Protein AF-A0A0V0UW90-F1 (afdb_monomer_lite)

Secondary structure (DSSP, 8-state):
------SPPHHHHHHHHHHHHHHHHHHHHHHHHHHT---TTS-HHHHHHHHHHHHSS--HHHHHHHHHHHS-HHHHHHTGGGTTS-HHHHHHHHHHHHT-

Radius of gyration: 20.05 Å; chains: 1; bounding box: 46×30×59 Å

Structure (mmCIF, N/CA/C/O backbone):
data_AF-A0A0V0UW90-F1
#
_entry.id   AF-A0A0V0UW90-F1
#
loop_
_atom_site.group_PDB
_atom_site.id
_atom_site.type_symbol
_atom_site.label_atom_id
_atom_site.label_alt_id
_atom_site.label_comp_id
_atom_site.label_asym_id
_atom_site.label_entity_id
_atom_site.label_seq_id
_atom_site.pdbx_PDB_ins_code
_atom_site.Cartn_x
_atom_site.Cartn_y
_atom_site.Cartn_z
_atom_site.occupancy
_atom_site.B_iso_or_equiv
_atom_site.auth_seq_id
_atom_site.auth_comp_id
_atom_site.auth_asym_id
_atom_site.auth_atom_id
_atom_site.pdbx_PDB_model_num
ATOM 1 N N . LEU A 1 1 ? 32.546 22.266 -43.201 1.00 42.84 1 LEU A N 1
ATOM 2 C CA . LEU A 1 1 ? 31.708 21.076 -43.477 1.00 42.84 1 LEU A CA 1
ATOM 3 C C . LEU A 1 1 ? 30.924 20.773 -42.205 1.00 42.84 1 LEU A C 1
ATOM 5 O O . LEU A 1 1 ? 31.568 20.604 -41.176 1.00 42.84 1 LEU A O 1
ATOM 9 N N . PRO A 1 2 ? 29.585 20.851 -42.215 1.00 41.53 2 PRO A N 1
ATOM 10 C CA . PRO A 1 2 ? 28.794 20.843 -40.991 1.00 41.53 2 PRO A CA 1
ATOM 11 C C . PRO A 1 2 ? 28.578 19.413 -40.468 1.00 41.53 2 PRO A C 1
ATOM 13 O O . PRO A 1 2 ? 28.165 18.536 -41.217 1.00 41.53 2 PRO A O 1
ATOM 16 N N . ASN A 1 3 ? 2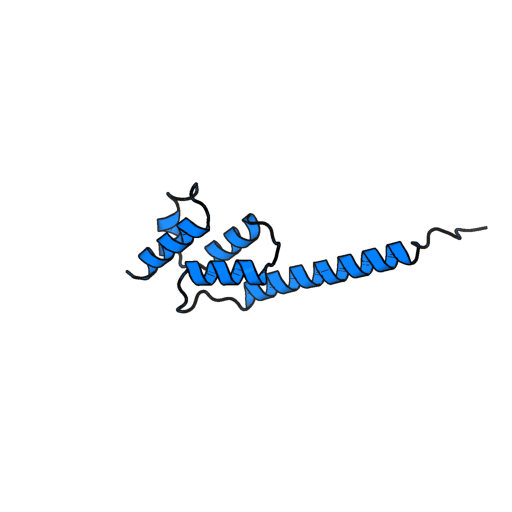8.849 19.215 -39.175 1.00 44.81 3 ASN A N 1
ATOM 17 C CA . ASN A 1 3 ? 28.184 18.283 -38.253 1.00 44.81 3 ASN A CA 1
ATOM 18 C C . ASN A 1 3 ? 27.821 16.882 -38.782 1.00 44.81 3 ASN A C 1
ATOM 20 O O . ASN A 1 3 ? 26.652 16.502 -38.795 1.00 44.81 3 ASN A O 1
ATOM 24 N N . ALA A 1 4 ? 28.818 16.072 -39.128 1.00 51.09 4 ALA A N 1
ATOM 25 C CA . ALA A 1 4 ? 28.664 14.620 -39.106 1.00 51.09 4 ALA A CA 1
ATOM 26 C C . ALA A 1 4 ? 29.262 14.098 -37.791 1.00 51.09 4 ALA A C 1
ATOM 28 O O . ALA A 1 4 ? 30.332 14.554 -37.402 1.00 51.09 4 ALA A O 1
ATOM 29 N N . LEU A 1 5 ? 28.607 13.118 -37.157 1.00 51.94 5 LEU A N 1
ATOM 30 C CA . LEU A 1 5 ? 29.081 12.335 -35.996 1.00 51.94 5 LEU A CA 1
ATOM 31 C C . LEU A 1 5 ? 28.687 12.822 -34.588 1.00 51.94 5 LEU A C 1
ATOM 33 O O . LEU A 1 5 ? 29.471 12.720 -33.653 1.00 51.94 5 LEU A O 1
ATOM 37 N N . ASN A 1 6 ? 27.436 13.242 -34.394 1.00 58.88 6 ASN A N 1
ATOM 38 C CA . ASN A 1 6 ? 26.801 13.164 -33.065 1.00 58.88 6 ASN A CA 1
ATOM 39 C C . ASN A 1 6 ? 25.513 12.321 -33.114 1.00 58.88 6 ASN A C 1
ATOM 41 O O . ASN A 1 6 ? 24.504 12.632 -32.488 1.00 58.88 6 ASN A O 1
ATOM 45 N N . LEU A 1 7 ? 25.527 11.269 -33.940 1.00 59.66 7 LEU A N 1
ATOM 46 C CA . LEU A 1 7 ? 24.484 10.249 -33.938 1.00 59.66 7 LEU A CA 1
ATOM 47 C C . LEU A 1 7 ? 24.821 9.257 -32.816 1.00 59.66 7 LEU A C 1
ATOM 49 O O . LEU A 1 7 ? 25.930 8.716 -32.839 1.00 59.66 7 LEU A O 1
ATOM 53 N N . PRO A 1 8 ? 23.927 9.043 -31.830 1.00 63.72 8 PRO A N 1
ATOM 54 C CA . PRO A 1 8 ? 24.175 8.084 -30.762 1.00 63.72 8 PRO A CA 1
ATOM 55 C C . PRO A 1 8 ? 24.455 6.716 -31.379 1.00 63.72 8 PRO A C 1
ATOM 57 O O . PRO A 1 8 ? 23.775 6.303 -32.323 1.00 63.72 8 PRO A O 1
ATOM 60 N N . ASP A 1 9 ? 25.486 6.040 -30.875 1.00 80.81 9 ASP A N 1
ATOM 61 C CA . ASP A 1 9 ? 25.857 4.730 -31.382 1.00 80.81 9 ASP A CA 1
ATOM 62 C C . ASP A 1 9 ? 24.663 3.757 -31.250 1.00 80.81 9 ASP A C 1
ATOM 64 O O . ASP A 1 9 ? 23.839 3.901 -30.334 1.00 80.81 9 ASP A O 1
ATOM 68 N N . PRO A 1 10 ? 24.535 2.761 -32.146 1.00 79.50 10 PRO A N 1
ATOM 69 C CA . PRO A 1 10 ? 23.390 1.853 -32.154 1.00 79.50 10 PRO A CA 1
ATOM 70 C C . PRO A 1 10 ? 23.135 1.160 -30.809 1.00 79.50 10 PRO A C 1
ATOM 72 O O . PRO A 1 10 ? 21.984 0.869 -30.477 1.00 79.50 10 PRO A O 1
ATOM 75 N N . PHE A 1 11 ? 24.183 0.924 -30.014 1.00 77.44 11 PHE A N 1
ATOM 76 C CA . PHE A 1 11 ? 24.066 0.320 -28.693 1.00 77.44 11 PHE A CA 1
ATOM 77 C C . PHE A 1 11 ? 23.506 1.312 -27.666 1.00 77.44 11 PHE A C 1
ATOM 79 O O . PHE A 1 11 ? 22.613 0.946 -26.901 1.00 77.44 11 PHE A O 1
ATOM 86 N N . THR A 1 12 ? 23.923 2.579 -27.692 1.00 81.69 12 THR A N 1
ATOM 87 C CA . THR A 1 12 ? 23.313 3.649 -26.890 1.00 81.69 12 THR A CA 1
ATOM 88 C C . THR A 1 12 ? 21.847 3.839 -27.252 1.00 81.69 12 THR A C 1
ATOM 90 O O . THR A 1 12 ? 21.011 3.882 -26.350 1.00 81.69 12 THR A O 1
ATOM 93 N N . THR A 1 13 ? 21.492 3.876 -28.540 1.00 84.06 13 THR A N 1
ATOM 94 C CA . THR A 1 13 ? 20.088 3.965 -28.970 1.00 84.06 13 THR A CA 1
ATOM 95 C C . THR A 1 13 ? 19.280 2.760 -28.495 1.00 84.06 13 THR A C 1
ATOM 97 O O . THR A 1 13 ? 18.206 2.936 -27.921 1.00 84.06 13 THR A O 1
ATOM 100 N N . PHE A 1 14 ? 19.798 1.541 -28.662 1.00 79.56 14 PHE A N 1
ATOM 101 C CA . PHE A 1 14 ? 19.144 0.323 -28.184 1.00 79.56 14 PHE A CA 1
ATOM 102 C C . PHE A 1 14 ? 18.949 0.335 -26.662 1.00 79.56 14 PHE A C 1
ATOM 104 O O . PHE A 1 14 ? 17.834 0.130 -26.182 1.00 79.56 14 PHE A O 1
ATOM 111 N N . LYS A 1 15 ? 19.995 0.668 -25.897 1.00 80.50 15 LYS A N 1
ATOM 112 C CA . LYS A 1 15 ? 19.938 0.802 -24.436 1.00 80.50 15 LYS A CA 1
ATOM 113 C C . LYS A 1 15 ? 18.896 1.840 -24.016 1.00 80.50 15 LYS A C 1
ATOM 115 O O . LYS A 1 15 ? 18.099 1.572 -23.119 1.00 80.50 15 LYS A O 1
ATOM 120 N N . HIS A 1 16 ? 18.849 2.989 -24.689 1.00 82.69 16 HIS A N 1
ATOM 121 C CA . HIS A 1 16 ? 17.871 4.043 -24.416 1.00 82.69 16 HIS A CA 1
ATOM 122 C C . HIS A 1 16 ? 16.439 3.586 -24.719 1.00 82.69 16 HIS A C 1
ATOM 124 O O . HIS A 1 16 ? 15.533 3.845 -23.931 1.00 82.69 16 HIS A O 1
ATOM 130 N N . LEU A 1 17 ? 16.224 2.865 -25.823 1.00 83.62 17 LEU A N 1
ATOM 131 C CA . LEU A 1 17 ? 14.921 2.302 -26.186 1.00 83.62 17 LEU A CA 1
ATOM 132 C C . LEU A 1 17 ? 14.465 1.220 -25.197 1.00 83.62 17 LEU A C 1
ATOM 134 O O . LEU A 1 17 ? 13.294 1.207 -24.815 1.00 83.62 17 LEU A O 1
ATOM 138 N N . CYS A 1 18 ? 15.373 0.354 -24.739 1.00 76.31 18 CYS A N 1
ATOM 139 C CA . CYS A 1 18 ? 15.099 -0.632 -23.692 1.00 76.31 18 CYS A CA 1
ATOM 140 C C . CYS A 1 18 ? 14.728 0.042 -22.367 1.00 76.31 18 CYS A C 1
ATOM 142 O O . CYS A 1 18 ? 13.713 -0.317 -21.767 1.00 76.31 18 CYS A O 1
ATOM 144 N N . LEU A 1 19 ? 15.496 1.047 -21.933 1.00 72.62 19 LEU A N 1
ATOM 145 C CA . LEU A 1 19 ? 15.205 1.822 -20.723 1.00 72.62 19 LEU A CA 1
ATOM 146 C C . LEU A 1 19 ? 13.865 2.552 -20.837 1.00 72.62 19 LEU A C 1
ATOM 148 O O . LEU A 1 19 ? 13.047 2.457 -19.929 1.00 72.62 19 LEU A O 1
ATOM 152 N N . LYS A 1 20 ? 13.600 3.205 -21.973 1.00 70.44 20 LYS A N 1
ATOM 153 C CA . LYS A 1 20 ? 12.348 3.923 -22.233 1.00 70.44 20 LYS A CA 1
ATOM 154 C C . LYS A 1 20 ? 11.139 2.988 -22.224 1.00 70.44 20 LYS A C 1
ATOM 156 O O . LYS A 1 20 ? 10.159 3.295 -21.557 1.00 70.44 20 LYS A O 1
ATOM 161 N N . ARG A 1 21 ? 11.206 1.830 -22.895 1.00 71.06 21 ARG A N 1
ATOM 162 C CA . ARG A 1 21 ? 10.133 0.816 -22.850 1.00 71.06 21 ARG A CA 1
ATOM 163 C C . ARG A 1 21 ? 9.925 0.271 -21.443 1.00 71.06 21 ARG A C 1
ATOM 165 O O . ARG A 1 21 ? 8.786 0.127 -21.011 1.00 71.06 21 ARG A O 1
ATOM 172 N N . THR A 1 22 ? 11.006 -0.007 -20.719 1.00 64.12 22 THR A N 1
ATOM 173 C CA . THR A 1 22 ? 10.931 -0.517 -19.343 1.00 64.12 22 THR A CA 1
ATOM 174 C C . THR A 1 22 ? 10.307 0.518 -18.406 1.00 64.12 22 THR A C 1
ATOM 176 O O . THR A 1 22 ? 9.426 0.171 -17.626 1.00 64.12 22 THR A O 1
ATOM 179 N N . ALA A 1 23 ? 10.703 1.790 -18.511 1.00 61.44 23 ALA A N 1
ATOM 180 C CA . ALA A 1 23 ? 10.129 2.890 -17.737 1.00 61.44 23 ALA A CA 1
ATOM 181 C C . ALA A 1 23 ? 8.649 3.117 -18.078 1.00 61.44 23 ALA A C 1
ATOM 183 O O . ALA A 1 23 ? 7.816 3.129 -17.182 1.00 61.44 23 ALA A O 1
ATOM 184 N N . GLN A 1 24 ? 8.303 3.153 -19.368 1.00 60.97 24 GLN A N 1
ATOM 185 C CA . GLN A 1 24 ? 6.914 3.237 -19.825 1.00 60.97 24 GLN A CA 1
ATOM 186 C C . GLN A 1 24 ? 6.063 2.077 -19.281 1.00 60.97 24 GLN A C 1
ATOM 188 O O . GLN A 1 24 ? 4.915 2.278 -18.901 1.00 60.97 24 GLN A O 1
ATOM 193 N N . THR A 1 25 ? 6.640 0.877 -19.172 1.00 68.44 25 THR A N 1
ATOM 194 C CA . THR A 1 25 ? 5.973 -0.286 -18.571 1.00 68.44 25 THR A CA 1
ATOM 195 C C . THR A 1 25 ? 5.785 -0.115 -17.058 1.00 68.44 25 THR A C 1
ATOM 197 O O . THR A 1 25 ? 4.755 -0.520 -16.526 1.00 68.44 25 THR A O 1
ATOM 200 N N . LYS A 1 26 ? 6.742 0.499 -16.348 1.00 65.75 26 LYS A N 1
ATOM 201 C CA . LYS A 1 26 ? 6.608 0.816 -14.914 1.00 65.75 26 LYS A CA 1
ATOM 202 C C . LYS A 1 26 ? 5.517 1.857 -14.660 1.00 65.75 26 LYS A C 1
ATOM 204 O O . LYS A 1 26 ? 4.655 1.612 -13.824 1.00 65.75 26 LYS A O 1
ATOM 209 N N . ASP A 1 27 ? 5.500 2.955 -15.412 1.00 65.06 27 ASP A N 1
ATOM 210 C CA . ASP A 1 27 ? 4.478 4.000 -15.271 1.00 65.06 27 ASP A CA 1
ATOM 211 C C . ASP A 1 27 ? 3.083 3.465 -15.606 1.00 65.06 27 ASP A C 1
ATOM 213 O O . ASP A 1 27 ? 2.117 3.749 -14.902 1.00 65.06 27 ASP A O 1
ATOM 217 N N . GLN A 1 28 ? 2.970 2.609 -16.627 1.00 67.44 28 GLN A N 1
ATOM 218 C CA . GLN A 1 28 ? 1.718 1.919 -16.935 1.00 67.44 28 GLN A CA 1
ATOM 219 C C . GLN A 1 28 ? 1.274 0.975 -15.815 1.00 67.44 28 GLN A C 1
ATOM 221 O O . GLN A 1 28 ? 0.086 0.936 -15.511 1.00 67.44 28 GLN A O 1
ATOM 226 N N . ARG A 1 29 ? 2.193 0.250 -15.165 1.00 66.50 29 ARG A N 1
ATOM 227 C CA . ARG A 1 29 ? 1.872 -0.593 -13.999 1.00 66.50 29 ARG A CA 1
ATOM 228 C C . ARG A 1 29 ? 1.416 0.237 -12.802 1.00 66.50 29 ARG A C 1
ATOM 230 O O . ARG A 1 29 ? 0.464 -0.151 -12.135 1.00 66.50 29 ARG A O 1
ATOM 237 N N . ILE A 1 30 ? 2.041 1.390 -12.561 1.00 65.12 30 ILE A N 1
ATOM 238 C CA . ILE A 1 30 ? 1.621 2.337 -11.518 1.00 65.12 30 ILE A CA 1
ATOM 239 C C . ILE A 1 30 ? 0.229 2.894 -11.833 1.00 65.12 30 ILE A C 1
ATOM 241 O O . ILE A 1 30 ? -0.639 2.892 -10.965 1.00 65.12 30 ILE A O 1
ATOM 245 N N . LEU A 1 31 ? -0.023 3.317 -13.075 1.00 64.44 31 LEU A N 1
ATOM 246 C CA . LEU A 1 31 ? -1.341 3.791 -13.504 1.00 64.44 31 LEU A CA 1
ATOM 247 C C . LEU A 1 31 ? -2.403 2.690 -13.406 1.00 64.44 31 LEU A C 1
ATOM 249 O O . LEU A 1 31 ? -3.494 2.957 -12.914 1.00 64.44 31 LEU A O 1
ATOM 253 N N . GLN A 1 32 ? -2.087 1.448 -13.782 1.00 66.38 32 GLN A N 1
ATOM 254 C CA . GLN A 1 32 ? -2.977 0.301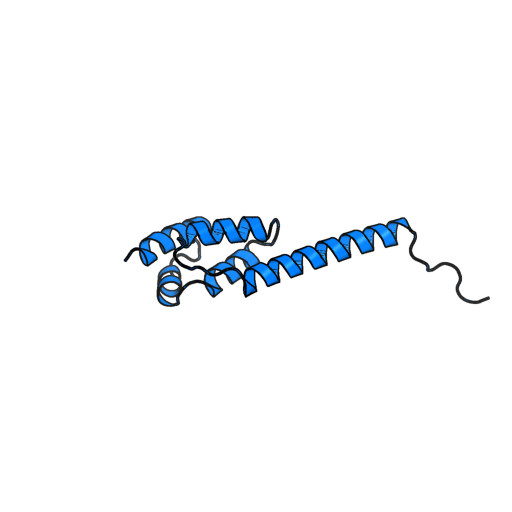 -13.580 1.00 66.38 32 GLN A CA 1
ATOM 255 C C . GLN A 1 32 ? -3.257 0.058 -12.094 1.00 66.38 32 GLN A C 1
ATOM 257 O O . GLN A 1 32 ? -4.414 -0.125 -11.726 1.00 66.38 32 GLN A O 1
ATOM 262 N N . ALA A 1 33 ? -2.245 0.135 -11.227 1.00 64.00 33 ALA A N 1
ATOM 263 C CA . ALA A 1 33 ? -2.435 0.025 -9.783 1.00 64.00 33 ALA A CA 1
ATOM 264 C C . ALA A 1 33 ? -3.211 1.215 -9.183 1.00 64.00 33 ALA A C 1
ATOM 266 O O . ALA A 1 33 ? -3.878 1.095 -8.164 1.00 64.00 33 ALA A O 1
ATOM 267 N N . LEU A 1 34 ? -3.175 2.391 -9.803 1.00 63.53 34 LEU A N 1
ATOM 268 C CA . LEU A 1 34 ? -3.962 3.543 -9.358 1.00 63.53 34 LEU A CA 1
ATOM 269 C C . LEU A 1 34 ? -5.421 3.463 -9.822 1.00 63.53 34 LEU A C 1
ATOM 271 O O . LEU A 1 34 ? -6.317 3.853 -9.065 1.00 63.53 34 LEU A O 1
ATOM 275 N N . MET A 1 35 ? -5.651 2.991 -11.049 1.00 61.00 35 MET A N 1
ATOM 276 C CA . MET A 1 35 ? -6.955 3.008 -11.715 1.00 61.00 35 MET A CA 1
ATOM 277 C C . MET A 1 35 ? -7.778 1.740 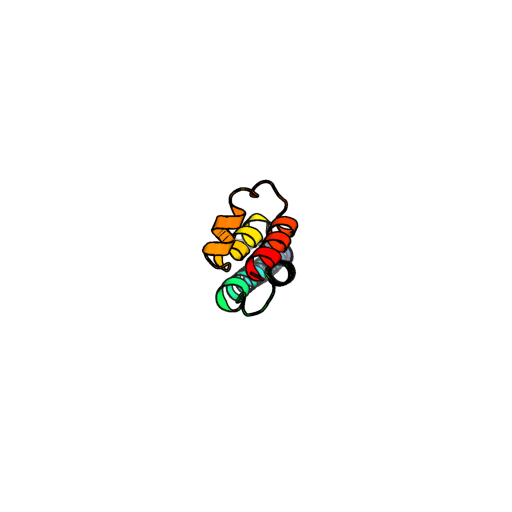-11.485 1.00 61.00 35 MET A C 1
ATOM 279 O O . MET A 1 35 ? -8.982 1.853 -11.297 1.00 61.00 35 MET A O 1
ATOM 283 N N . ASN A 1 36 ? -7.148 0.563 -11.475 1.00 60.94 36 ASN A N 1
ATOM 284 C CA . ASN A 1 36 ? -7.854 -0.724 -11.528 1.00 60.94 36 ASN A CA 1
ATOM 285 C C . ASN A 1 36 ? -7.780 -1.523 -10.222 1.00 60.94 36 ASN A C 1
ATOM 287 O O . ASN A 1 36 ? -8.539 -2.469 -10.043 1.00 60.94 36 ASN A O 1
ATOM 291 N N . GLU A 1 37 ? -6.860 -1.182 -9.320 1.00 63.88 37 GLU A N 1
ATOM 292 C CA . GLU A 1 37 ? -6.789 -1.819 -8.009 1.00 63.88 37 GLU A CA 1
ATOM 293 C C . GLU A 1 37 ? -7.734 -1.108 -7.032 1.00 63.88 37 GLU A C 1
ATOM 295 O O . GLU A 1 37 ? -7.576 0.078 -6.701 1.00 63.88 37 GLU A O 1
ATOM 300 N N . GLU A 1 38 ? -8.711 -1.863 -6.551 1.00 61.84 38 GLU A N 1
ATOM 301 C CA . GLU A 1 38 ? -9.607 -1.491 -5.464 1.00 61.84 38 GLU A CA 1
ATOM 302 C C . GLU A 1 38 ? -9.326 -2.395 -4.261 1.00 61.84 38 GLU A C 1
ATOM 304 O O . GLU A 1 38 ? -8.907 -3.549 -4.419 1.00 61.84 38 GLU A O 1
ATOM 309 N N . LEU A 1 39 ? -9.515 -1.847 -3.056 1.00 64.88 39 LEU A N 1
ATOM 310 C CA . LEU A 1 39 ? -9.411 -2.619 -1.819 1.00 64.88 39 LEU A CA 1
ATOM 311 C C . LEU A 1 39 ? -10.487 -3.722 -1.792 1.00 64.88 39 LEU A C 1
ATOM 313 O O . LEU A 1 39 ? -10.182 -4.834 -1.392 1.00 64.88 39 LEU A O 1
ATOM 317 N N . ASN A 1 40 ? -11.692 -3.447 -2.315 1.00 67.06 40 ASN A N 1
ATOM 318 C CA . ASN A 1 40 ? -12.834 -4.375 -2.360 1.00 67.06 40 ASN A CA 1
ATOM 319 C C . ASN A 1 40 ? -13.042 -5.119 -1.023 1.00 67.06 40 ASN A C 1
ATOM 321 O O . ASN A 1 40 ? -12.769 -4.551 0.033 1.00 67.06 40 ASN A O 1
ATOM 325 N N . ASP A 1 41 ? -13.538 -6.359 -1.068 1.00 65.81 41 ASP A N 1
ATOM 326 C CA . ASP A 1 41 ? -13.632 -7.277 0.081 1.00 65.81 41 ASP A CA 1
ATOM 327 C C . ASP A 1 41 ? -12.273 -7.897 0.469 1.00 65.81 41 ASP A C 1
ATOM 329 O O . ASP A 1 41 ? -12.204 -8.753 1.356 1.00 65.81 41 ASP A O 1
ATOM 333 N N . ASP A 1 42 ? -11.173 -7.504 -0.186 1.00 71.25 42 ASP A N 1
ATOM 334 C CA . ASP A 1 42 ? -9.857 -8.026 0.165 1.00 71.25 42 ASP A CA 1
ATOM 335 C C . ASP A 1 42 ? -9.353 -7.382 1.457 1.00 71.25 42 ASP A C 1
ATOM 337 O O . ASP A 1 42 ? -9.418 -6.171 1.686 1.00 71.25 42 ASP A O 1
ATOM 341 N N . LYS A 1 43 ? -8.747 -8.224 2.292 1.00 86.19 43 LYS A N 1
ATOM 342 C CA . LYS A 1 43 ? -8.026 -7.784 3.482 1.00 86.19 43 LYS A CA 1
ATOM 343 C C . LYS A 1 43 ? -6.906 -6.799 3.098 1.00 86.19 43 LYS A C 1
ATOM 345 O O . LYS A 1 43 ? -6.144 -7.098 2.169 1.00 86.19 43 LYS A O 1
ATOM 350 N N . PRO A 1 44 ? -6.740 -5.669 3.809 1.00 87.06 44 PRO A N 1
ATOM 351 C CA . PRO A 1 44 ? -5.621 -4.741 3.628 1.00 87.06 44 PRO A CA 1
ATOM 352 C C . PRO A 1 44 ? -4.237 -5.390 3.418 1.00 87.06 44 PRO A C 1
ATOM 354 O O . PRO A 1 44 ? -3.497 -4.981 2.523 1.00 87.06 44 PRO A O 1
ATOM 357 N N . SER A 1 45 ? -3.875 -6.440 4.156 1.00 90.25 45 SER A N 1
ATOM 358 C CA . SER A 1 45 ? -2.601 -7.157 3.980 1.00 90.25 45 SER A CA 1
ATOM 359 C C . SER A 1 45 ? -2.482 -7.873 2.629 1.00 90.25 45 SER A C 1
ATOM 361 O O . SER A 1 45 ? -1.404 -7.914 2.025 1.00 90.25 45 SER A O 1
ATOM 363 N N . GLN A 1 46 ? -3.586 -8.415 2.112 1.00 87.62 46 GLN A N 1
ATOM 364 C CA . GLN A 1 46 ? -3.630 -9.068 0.804 1.00 87.62 46 GLN A CA 1
ATOM 365 C C . GLN A 1 46 ? -3.521 -8.035 -0.314 1.00 87.62 46 GLN A C 1
ATOM 367 O O . GLN A 1 46 ? -2.743 -8.227 -1.254 1.00 87.62 46 GLN A O 1
ATOM 372 N N . PHE A 1 47 ? -4.217 -6.910 -0.155 1.00 86.94 47 PHE A N 1
ATOM 373 C CA . PHE A 1 47 ? -4.115 -5.760 -1.043 1.00 86.94 47 PHE A CA 1
ATOM 374 C C . PHE A 1 47 ? -2.673 -5.238 -1.140 1.00 86.94 47 PHE A C 1
ATOM 376 O O . PHE A 1 47 ? -2.142 -5.077 -2.240 1.00 86.94 47 PHE A O 1
ATOM 383 N N . LEU A 1 48 ? -1.982 -5.081 -0.005 1.00 88.44 48 LEU A N 1
ATOM 384 C CA . LEU A 1 48 ? -0.579 -4.661 0.016 1.00 88.44 48 LEU A CA 1
ATOM 385 C C . LEU A 1 48 ? 0.328 -5.623 -0.770 1.00 88.44 48 LEU A C 1
ATOM 387 O O . LEU A 1 48 ? 1.143 -5.191 -1.588 1.00 88.44 48 LEU A O 1
ATOM 391 N N . ARG A 1 49 ? 0.179 -6.937 -0.564 1.00 87.69 49 ARG A N 1
ATOM 392 C CA . ARG A 1 49 ? 0.973 -7.949 -1.285 1.00 87.69 49 ARG A CA 1
ATOM 393 C C . ARG A 1 49 ? 0.716 -7.904 -2.791 1.00 87.69 49 ARG A C 1
ATOM 395 O O . ARG A 1 49 ? 1.638 -8.135 -3.575 1.00 87.69 49 ARG A O 1
ATOM 402 N N . ARG A 1 50 ? -0.520 -7.617 -3.209 1.00 83.81 50 ARG A N 1
ATOM 403 C CA . ARG A 1 50 ? -0.893 -7.471 -4.623 1.00 83.81 50 ARG A CA 1
ATOM 404 C C . ARG A 1 50 ? -0.225 -6.242 -5.242 1.00 83.81 50 ARG A C 1
ATOM 406 O O . ARG A 1 50 ? 0.423 -6.381 -6.281 1.00 83.81 50 ARG A O 1
ATOM 413 N N . LEU A 1 51 ? -0.252 -5.100 -4.547 1.00 83.94 51 LEU A N 1
ATOM 414 C CA . LEU A 1 51 ? 0.474 -3.887 -4.939 1.00 83.94 51 LEU A CA 1
ATOM 415 C C . LEU A 1 51 ? 1.978 -4.139 -5.094 1.00 83.94 51 LEU A C 1
ATOM 417 O O . LEU A 1 51 ? 2.557 -3.775 -6.116 1.00 83.94 51 LEU A O 1
ATOM 421 N N . GLN A 1 52 ? 2.612 -4.814 -4.131 1.00 85.25 52 GLN A N 1
ATOM 422 C CA . GLN A 1 52 ? 4.045 -5.131 -4.194 1.00 85.25 52 GLN A CA 1
ATOM 423 C C . GLN A 1 52 ? 4.401 -5.994 -5.415 1.00 85.25 52 GLN A C 1
ATOM 425 O O . GLN A 1 52 ? 5.390 -5.725 -6.100 1.00 85.25 52 GLN A O 1
ATOM 430 N N . ARG A 1 53 ? 3.578 -7.003 -5.738 1.00 82.81 53 ARG A N 1
ATOM 431 C CA . ARG A 1 53 ? 3.779 -7.848 -6.929 1.00 82.81 53 ARG A CA 1
ATOM 432 C C . ARG A 1 53 ? 3.609 -7.067 -8.231 1.00 82.81 53 ARG A C 1
ATOM 434 O O . ARG A 1 53 ? 4.402 -7.253 -9.150 1.00 82.81 53 ARG A O 1
ATOM 441 N N . LEU A 1 54 ? 2.597 -6.202 -8.312 1.00 79.00 54 LEU A N 1
ATOM 442 C CA . LEU A 1 54 ? 2.317 -5.393 -9.504 1.00 79.00 54 LEU A CA 1
ATOM 443 C C . LEU A 1 54 ? 3.399 -4.352 -9.772 1.00 79.00 54 LEU A C 1
ATOM 445 O O . LEU A 1 54 ? 3.816 -4.152 -10.915 1.00 79.00 54 LEU A O 1
ATOM 449 N N . LEU A 1 55 ? 3.861 -3.698 -8.710 1.00 78.19 55 LEU A N 1
ATOM 450 C CA . LEU A 1 55 ? 4.828 -2.615 -8.798 1.00 78.19 55 LEU A CA 1
ATOM 451 C C . LEU A 1 55 ? 6.268 -3.123 -8.955 1.00 78.19 55 LEU A C 1
ATOM 453 O O . LEU A 1 55 ? 7.112 -2.366 -9.430 1.00 78.19 55 LEU A O 1
ATOM 457 N N . GLY A 1 56 ? 6.533 -4.402 -8.651 1.00 68.44 56 GLY A N 1
ATOM 458 C CA . GLY A 1 56 ? 7.672 -5.180 -9.152 1.00 68.44 56 GLY A CA 1
ATOM 459 C C . GLY A 1 56 ? 9.002 -4.420 -9.195 1.00 68.44 56 GLY A C 1
ATOM 460 O O . GLY A 1 56 ? 9.598 -4.291 -10.267 1.00 68.44 56 GLY A O 1
ATOM 461 N N . GLY A 1 57 ? 9.435 -3.889 -8.045 1.00 70.25 57 GLY A N 1
ATOM 462 C CA . GLY A 1 57 ? 10.653 -3.079 -7.908 1.00 70.25 57 GLY A CA 1
ATOM 463 C C . GLY A 1 57 ? 10.438 -1.558 -7.899 1.00 70.25 57 GLY A C 1
ATOM 464 O O . GLY A 1 57 ? 11.364 -0.820 -8.245 1.00 70.25 57 GLY A O 1
ATOM 465 N N . ALA A 1 58 ? 9.236 -1.077 -7.562 1.00 72.62 58 ALA A N 1
ATOM 466 C CA . ALA A 1 58 ? 9.021 0.314 -7.149 1.00 72.62 58 ALA A CA 1
ATOM 467 C C . ALA A 1 58 ? 9.570 0.555 -5.732 1.00 72.62 58 ALA A C 1
ATOM 469 O O . ALA A 1 58 ? 9.766 -0.399 -4.981 1.00 72.62 58 ALA A O 1
ATOM 470 N N . SER A 1 59 ? 9.819 1.818 -5.376 1.00 79.12 59 SER A N 1
ATOM 471 C CA . SER A 1 59 ? 10.231 2.169 -4.015 1.00 79.12 59 SER A CA 1
ATOM 472 C C . SER A 1 59 ? 9.098 1.932 -3.018 1.00 79.12 59 SER A C 1
ATOM 474 O O . SER A 1 59 ? 7.922 2.115 -3.351 1.00 79.12 59 SER A O 1
ATOM 476 N N . ASP A 1 60 ? 9.465 1.577 -1.787 1.00 81.88 60 ASP A N 1
ATOM 477 C CA . ASP A 1 60 ? 8.510 1.344 -0.701 1.00 81.88 60 ASP A CA 1
ATOM 478 C C . ASP A 1 60 ? 7.611 2.566 -0.459 1.00 81.88 60 ASP A C 1
ATOM 480 O O . ASP A 1 60 ? 6.413 2.397 -0.254 1.00 81.88 60 ASP A O 1
ATOM 484 N N . ASP A 1 61 ? 8.129 3.787 -0.632 1.00 83.69 61 ASP A N 1
ATOM 485 C CA . ASP A 1 61 ? 7.354 5.032 -0.510 1.00 83.69 61 ASP A CA 1
ATOM 486 C C . ASP A 1 61 ? 6.159 5.100 -1.477 1.00 83.69 61 ASP A C 1
ATOM 488 O O . ASP A 1 61 ? 5.081 5.594 -1.132 1.00 83.69 61 ASP A O 1
ATOM 492 N N . ILE A 1 62 ? 6.332 4.604 -2.710 1.00 81.50 62 ILE A N 1
ATOM 493 C CA . ILE A 1 62 ? 5.265 4.593 -3.720 1.00 81.50 62 ILE A CA 1
ATOM 494 C C . ILE A 1 62 ? 4.204 3.568 -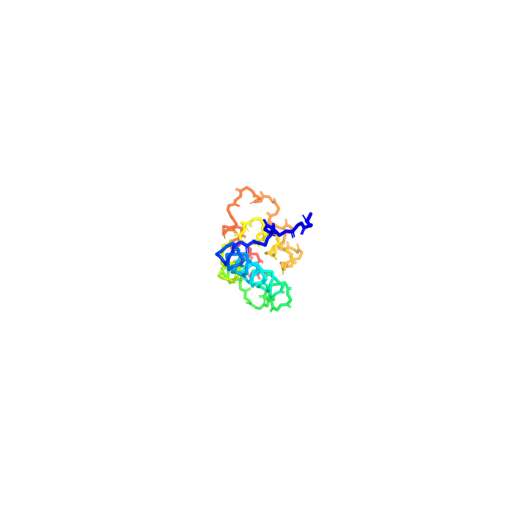3.328 1.00 81.50 62 ILE A C 1
ATOM 496 O O . ILE A 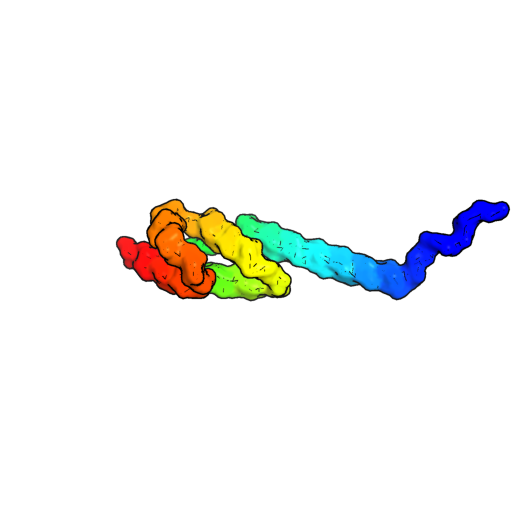1 62 ? 3.011 3.869 -3.397 1.00 81.50 62 ILE A O 1
ATOM 500 N N . VAL A 1 63 ? 4.634 2.376 -2.901 1.00 85.12 63 VAL A N 1
ATOM 501 C CA . VAL A 1 63 ? 3.733 1.311 -2.441 1.00 85.12 63 VAL A CA 1
ATOM 502 C C . VAL A 1 63 ? 2.940 1.785 -1.225 1.00 85.12 63 VAL A C 1
ATOM 504 O O . VAL A 1 63 ? 1.722 1.628 -1.189 1.00 85.12 63 VAL A O 1
ATOM 507 N N . GLU A 1 64 ? 3.612 2.424 -0.269 1.00 87.69 64 GLU A N 1
ATOM 508 C CA . GLU A 1 64 ? 3.017 2.975 0.941 1.00 87.69 64 GLU A CA 1
ATOM 509 C C . GLU A 1 64 ? 1.971 4.050 0.621 1.00 87.69 64 GLU A C 1
ATOM 511 O O . GLU A 1 64 ? 0.832 3.983 1.093 1.00 87.69 64 GLU A O 1
ATOM 516 N N . SER A 1 65 ? 2.319 5.018 -0.230 1.00 86.00 65 SER A N 1
ATOM 517 C CA . SER A 1 65 ? 1.398 6.083 -0.636 1.00 86.00 65 SER A CA 1
ATOM 518 C C . SER A 1 65 ? 0.135 5.526 -1.302 1.00 86.00 65 SER A C 1
ATOM 520 O O . SER A 1 65 ? -0.984 5.925 -0.961 1.00 86.00 65 SER A O 1
ATOM 522 N N . LEU A 1 66 ? 0.294 4.562 -2.217 1.00 84.81 66 LEU A N 1
ATOM 523 C CA . LEU A 1 66 ? -0.824 3.895 -2.890 1.00 84.81 66 LEU A CA 1
ATOM 524 C C . LEU A 1 66 ? -1.694 3.106 -1.911 1.00 84.81 66 LEU A C 1
ATOM 526 O O . LEU A 1 66 ? -2.922 3.210 -1.969 1.00 84.81 66 LEU A O 1
ATOM 530 N N . PHE A 1 67 ? -1.058 2.370 -1.001 1.00 88.00 67 PHE A N 1
ATOM 531 C CA . PHE A 1 67 ? -1.724 1.581 0.024 1.00 88.00 67 PHE A CA 1
ATOM 532 C C . PHE A 1 67 ? -2.645 2.453 0.883 1.00 88.00 67 PHE A C 1
ATOM 534 O O . PHE A 1 67 ? -3.856 2.231 0.935 1.00 88.00 67 PHE A O 1
ATOM 541 N N . PHE A 1 68 ? -2.109 3.525 1.471 1.00 86.94 68 PHE A N 1
ATOM 542 C CA . PHE A 1 68 ? -2.903 4.427 2.305 1.00 86.94 68 PHE A CA 1
ATOM 543 C C . PHE A 1 68 ? -3.927 5.240 1.521 1.00 86.94 68 PHE A C 1
ATOM 545 O O . PHE A 1 68 ? -4.970 5.580 2.071 1.00 86.94 68 PHE A O 1
ATOM 552 N N . ARG A 1 69 ? -3.685 5.558 0.246 1.00 85.75 69 ARG A N 1
ATOM 553 C CA . ARG A 1 69 ? -4.664 6.285 -0.576 1.00 85.75 69 ARG A CA 1
ATOM 554 C C . ARG A 1 69 ? -5.939 5.474 -0.822 1.00 85.75 69 ARG A C 1
ATOM 556 O O . ARG A 1 69 ? -6.997 6.074 -0.994 1.00 85.75 69 ARG A O 1
ATOM 563 N N . LYS A 1 70 ? -5.833 4.145 -0.854 1.00 84.38 70 LYS A N 1
ATOM 564 C CA . LYS A 1 70 ? -6.942 3.223 -1.146 1.00 84.38 70 LYS A CA 1
ATOM 565 C C . LYS A 1 70 ? -7.643 2.689 0.106 1.00 84.38 70 LYS A C 1
ATOM 567 O O . LYS A 1 70 ? -8.729 2.133 -0.011 1.00 84.38 70 LYS A O 1
ATOM 572 N N . LEU A 1 71 ? -7.069 2.898 1.291 1.00 85.75 71 LEU A N 1
ATOM 573 C CA . LEU A 1 71 ? -7.703 2.538 2.557 1.00 85.75 71 LEU A CA 1
ATOM 574 C C . LEU A 1 71 ? -8.830 3.517 2.948 1.00 85.75 71 LEU A C 1
ATOM 576 O O . LEU A 1 71 ? -8.652 4.737 2.841 1.00 85.75 71 LEU A O 1
ATOM 580 N N . PRO A 1 72 ? -9.956 3.013 3.490 1.00 85.81 72 PRO A N 1
ATOM 581 C CA . PRO A 1 72 ? -10.979 3.826 4.134 1.00 85.81 72 PRO A CA 1
ATOM 582 C C . PRO A 1 72 ? -10.401 4.749 5.212 1.00 85.81 72 PRO A C 1
ATOM 584 O O . PRO A 1 72 ? -9.507 4.369 5.975 1.00 85.81 72 PRO A O 1
ATOM 587 N N . LEU A 1 73 ? -10.949 5.965 5.312 1.00 87.19 73 LEU A N 1
ATOM 588 C CA . LEU A 1 73 ? -10.489 6.980 6.264 1.00 87.19 73 LEU A CA 1
ATOM 589 C C . LEU A 1 73 ? -10.433 6.489 7.728 1.00 87.19 73 LEU A C 1
ATOM 591 O O . LEU A 1 73 ? -9.430 6.780 8.379 1.00 87.19 73 LEU A O 1
ATOM 595 N N . PRO A 1 74 ? -11.417 5.729 8.256 1.00 87.69 74 PRO A N 1
ATOM 596 C CA . PRO A 1 74 ? -11.369 5.252 9.641 1.00 87.69 74 PRO A CA 1
ATOM 597 C C . PRO A 1 74 ? -10.143 4.376 9.925 1.00 87.69 74 PRO A C 1
ATOM 599 O O . PRO A 1 74 ? -9.440 4.592 10.912 1.00 87.69 74 PRO A O 1
ATOM 602 N N . ILE A 1 75 ? -9.834 3.454 9.009 1.00 89.50 75 ILE A N 1
ATOM 603 C CA . ILE A 1 75 ? -8.690 2.543 9.121 1.00 89.50 75 ILE A CA 1
ATOM 604 C C . ILE A 1 75 ? -7.385 3.340 9.068 1.00 89.50 75 ILE A C 1
ATOM 606 O O . ILE A 1 75 ? -6.505 3.156 9.903 1.00 89.50 75 ILE A O 1
ATOM 610 N N . ARG A 1 76 ? -7.267 4.296 8.138 1.00 89.94 76 ARG A N 1
ATOM 611 C CA . ARG A 1 76 ? -6.074 5.154 8.039 1.00 89.94 76 ARG A CA 1
ATOM 612 C C . ARG A 1 76 ? -5.803 5.928 9.324 1.00 89.94 76 ARG A C 1
ATOM 614 O O . ARG A 1 76 ? -4.649 6.033 9.726 1.00 89.94 76 ARG A O 1
ATOM 621 N N . THR A 1 77 ? -6.844 6.474 9.946 1.00 90.44 77 THR A N 1
ATOM 622 C CA . THR A 1 77 ? -6.722 7.241 11.193 1.00 90.44 77 THR A CA 1
ATOM 623 C C . THR A 1 77 ? -6.245 6.354 12.340 1.00 90.44 77 THR A C 1
ATOM 625 O O . THR A 1 77 ? -5.355 6.755 13.087 1.00 90.44 77 THR A O 1
ATOM 628 N N . ALA A 1 78 ? -6.765 5.128 12.435 1.00 90.81 78 ALA A N 1
ATOM 629 C CA . ALA A 1 78 ? -6.344 4.157 13.441 1.00 90.81 78 ALA A CA 1
ATOM 630 C C . ALA A 1 78 ? -4.876 3.708 13.281 1.00 90.81 78 ALA A C 1
ATOM 632 O O . ALA A 1 78 ? -4.239 3.347 14.266 1.00 90.81 78 ALA A O 1
ATOM 633 N N . LEU A 1 79 ? -4.309 3.792 12.071 1.00 90.25 79 LEU A N 1
ATOM 634 C CA . LEU A 1 79 ? -2.913 3.432 11.792 1.00 90.25 79 LEU A CA 1
ATOM 635 C C . LEU A 1 79 ? -1.899 4.561 12.061 1.00 90.25 79 LEU A C 1
ATOM 637 O O . LEU A 1 79 ? -0.695 4.309 12.046 1.00 90.25 79 LEU A O 1
ATOM 641 N N . VAL A 1 80 ? -2.340 5.801 12.315 1.00 90.38 80 VAL A N 1
ATOM 642 C CA . VAL A 1 80 ? -1.446 6.960 12.539 1.00 90.38 80 VAL A CA 1
ATOM 643 C C . VAL A 1 80 ? -0.432 6.758 13.678 1.00 90.38 80 VAL A C 1
ATOM 645 O O . VAL A 1 80 ? 0.719 7.152 13.483 1.00 90.38 80 VAL A O 1
ATOM 648 N N . PRO A 1 81 ? -0.784 6.157 14.830 1.00 92.69 81 PRO A N 1
ATOM 649 C CA . PRO A 1 81 ? 0.173 5.922 15.915 1.00 92.69 81 PRO A CA 1
ATOM 650 C C . PRO A 1 81 ? 1.278 4.917 15.566 1.00 92.69 81 PRO A C 1
ATOM 652 O O . PRO A 1 81 ? 2.310 4.894 16.222 1.00 92.69 81 PRO A O 1
ATOM 655 N N . PHE A 1 82 ? 1.075 4.097 14.532 1.00 90.69 82 PHE A N 1
ATOM 656 C CA . PHE A 1 82 ? 1.945 2.974 14.180 1.00 90.69 82 PHE A CA 1
ATOM 657 C C . PHE A 1 82 ? 2.856 3.285 12.988 1.00 90.69 82 PHE A C 1
ATOM 659 O O . PHE A 1 82 ? 3.323 2.372 12.319 1.00 90.69 82 PHE A O 1
ATOM 666 N N . ARG A 1 83 ? 3.101 4.565 12.673 1.00 86.19 83 ARG A N 1
ATOM 667 C CA . ARG A 1 83 ? 3.894 4.984 11.497 1.00 86.19 83 ARG A CA 1
ATOM 668 C C . ARG A 1 83 ? 5.302 4.397 11.449 1.00 86.19 83 ARG A C 1
ATOM 670 O O . ARG A 1 83 ? 5.792 4.152 10.354 1.00 86.19 83 ARG A O 1
ATOM 677 N N . ASP A 1 84 ? 5.904 4.158 12.609 1.00 89.69 84 ASP A N 1
ATOM 678 C CA . ASP A 1 84 ? 7.257 3.607 12.718 1.00 89.69 84 ASP A CA 1
ATOM 679 C C . ASP A 1 84 ? 7.305 2.090 12.467 1.00 89.69 84 ASP A C 1
ATOM 681 O O . ASP A 1 84 ? 8.384 1.511 12.356 1.00 89.69 84 ASP A O 1
ATOM 685 N N . TRP A 1 85 ? 6.146 1.429 12.378 1.00 90.81 85 TRP A N 1
ATOM 686 C CA . TRP A 1 85 ? 6.067 -0.001 12.103 1.00 90.81 85 TRP A CA 1
ATOM 687 C C . TRP A 1 85 ? 6.251 -0.283 10.609 1.00 90.81 85 TRP A C 1
ATOM 689 O O . TRP A 1 85 ? 5.801 0.497 9.754 1.00 90.81 85 TRP A O 1
ATOM 699 N N . PRO A 1 86 ? 6.855 -1.428 10.254 1.00 91.19 86 PRO A N 1
ATOM 700 C CA . PRO A 1 86 ? 6.973 -1.828 8.863 1.00 91.19 86 PRO A CA 1
ATOM 701 C C . PRO A 1 86 ? 5.587 -1.929 8.214 1.00 91.19 86 PRO A C 1
ATOM 703 O O . PRO A 1 86 ? 4.587 -2.283 8.842 1.00 91.19 86 PRO A O 1
ATOM 706 N N . LEU A 1 87 ? 5.521 -1.604 6.920 1.00 89.50 87 LEU A N 1
ATOM 707 C CA . LEU A 1 87 ? 4.260 -1.493 6.180 1.00 89.50 87 LEU A CA 1
ATOM 708 C C . LEU A 1 87 ? 3.416 -2.779 6.235 1.00 89.50 87 LEU A C 1
ATOM 710 O O . LEU A 1 87 ? 2.190 -2.709 6.255 1.00 89.50 87 LEU A O 1
ATOM 714 N N . ILE A 1 88 ? 4.069 -3.944 6.309 1.00 90.31 88 ILE A N 1
ATOM 715 C CA . ILE A 1 88 ? 3.396 -5.240 6.436 1.00 90.31 88 ILE A CA 1
ATOM 716 C C . ILE A 1 88 ? 2.660 -5.392 7.775 1.00 90.31 88 ILE A C 1
ATOM 718 O O . ILE A 1 88 ? 1.500 -5.789 7.770 1.00 90.31 88 ILE A O 1
ATOM 722 N N . GLU A 1 89 ? 3.270 -4.994 8.894 1.00 92.50 89 GLU A N 1
ATOM 723 C CA . GLU A 1 89 ? 2.648 -5.061 10.226 1.00 92.50 89 GLU A CA 1
ATOM 724 C C . GLU A 1 89 ? 1.479 -4.077 10.330 1.00 92.50 89 GLU A C 1
ATOM 726 O O . GLU A 1 89 ? 0.417 -4.407 10.858 1.00 92.50 89 GLU A O 1
ATOM 731 N N . ARG A 1 90 ? 1.622 -2.883 9.739 1.00 93.56 90 ARG A N 1
ATOM 732 C CA . ARG A 1 90 ? 0.516 -1.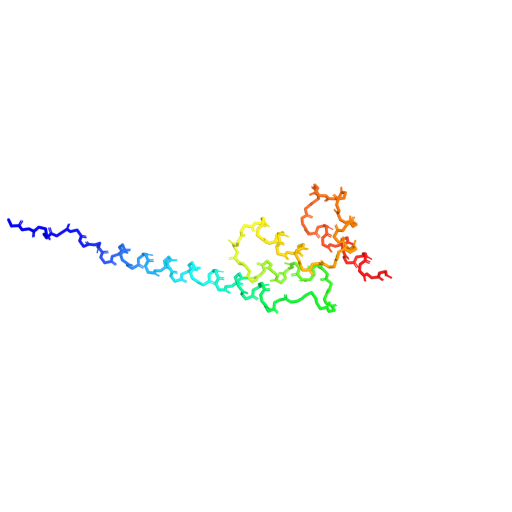919 9.624 1.00 93.56 90 ARG A CA 1
ATOM 733 C C . ARG A 1 90 ? -0.649 -2.477 8.807 1.00 93.56 90 ARG A C 1
ATOM 735 O O . ARG A 1 90 ? -1.801 -2.212 9.139 1.00 93.56 90 ARG A O 1
ATOM 742 N N . ALA A 1 91 ? -0.373 -3.239 7.751 1.00 91.44 91 ALA A N 1
ATOM 743 C CA . ALA A 1 91 ? -1.416 -3.854 6.940 1.00 91.44 91 ALA A CA 1
ATOM 744 C C . ALA A 1 91 ? -2.105 -5.027 7.656 1.00 91.44 91 ALA A C 1
ATOM 746 O O . ALA A 1 91 ? -3.314 -5.183 7.533 1.00 91.44 91 ALA A O 1
ATOM 747 N N . GLU A 1 92 ? -1.379 -5.805 8.457 1.00 92.88 92 GLU A N 1
ATOM 748 C CA . GLU A 1 92 ? -1.971 -6.843 9.313 1.00 92.88 92 GLU A CA 1
ATOM 749 C C . GLU A 1 92 ? -2.842 -6.244 10.427 1.00 92.88 92 GLU A C 1
ATOM 751 O O . GLU A 1 92 ? -3.928 -6.750 10.703 1.00 92.88 92 GLU A O 1
ATOM 756 N N . LEU A 1 93 ? -2.430 -5.120 11.020 1.00 91.75 93 LEU A N 1
ATOM 757 C CA . LEU A 1 93 ? -3.269 -4.376 11.962 1.00 91.75 93 LEU A CA 1
ATOM 758 C C . LEU A 1 93 ? -4.520 -3.806 11.275 1.00 91.75 93 LEU A C 1
ATOM 760 O O . LEU A 1 93 ? -5.616 -3.839 11.833 1.00 91.75 93 LEU A O 1
ATOM 764 N N . ALA A 1 94 ? -4.379 -3.321 10.040 1.00 90.44 94 ALA A N 1
ATOM 765 C CA . ALA A 1 94 ? -5.503 -2.852 9.240 1.00 90.44 94 ALA A CA 1
ATOM 766 C C . ALA A 1 94 ? -6.532 -3.965 8.975 1.00 90.44 94 ALA A C 1
ATOM 768 O O . ALA A 1 94 ? -7.728 -3.684 9.011 1.00 90.44 94 ALA A O 1
ATOM 769 N N . ASP A 1 95 ? -6.096 -5.216 8.773 1.00 91.81 95 ASP A N 1
ATOM 770 C CA . ASP A 1 95 ? -7.003 -6.368 8.653 1.00 91.81 95 ASP A CA 1
ATOM 771 C C . ASP A 1 95 ? -7.851 -6.564 9.911 1.00 91.81 95 ASP A C 1
ATOM 773 O O . ASP A 1 95 ? -9.033 -6.888 9.813 1.00 91.81 95 ASP A O 1
ATOM 777 N N . GLN A 1 96 ? -7.252 -6.379 11.091 1.00 89.75 96 GLN A N 1
ATOM 778 C CA . GLN A 1 96 ? -7.954 -6.517 12.368 1.00 89.75 96 GLN A CA 1
ATOM 779 C C . GLN A 1 96 ? -8.985 -5.404 12.554 1.00 89.75 96 GLN A C 1
ATOM 781 O O . GLN A 1 96 ? -10.086 -5.676 13.014 1.00 89.75 96 GLN A O 1
ATOM 786 N N . ILE A 1 97 ? -8.651 -4.172 12.160 1.00 88.44 97 ILE A N 1
ATOM 787 C CA . ILE A 1 97 ? -9.558 -3.018 12.248 1.00 88.44 97 ILE A CA 1
ATOM 788 C C . ILE A 1 97 ? -10.713 -3.149 11.249 1.00 88.44 97 ILE A C 1
ATOM 790 O O . ILE A 1 97 ? -11.839 -2.799 11.576 1.00 88.44 97 ILE A O 1
ATOM 794 N N . ALA A 1 98 ? -10.449 -3.649 10.039 1.00 85.06 98 ALA A N 1
ATOM 795 C CA . ALA A 1 98 ? -11.468 -3.835 9.003 1.00 85.06 98 ALA A CA 1
ATOM 796 C C . ALA A 1 98 ? -12.462 -4.967 9.316 1.00 85.06 98 ALA A C 1
ATOM 798 O O . ALA A 1 98 ? -13.537 -5.012 8.727 1.00 85.06 98 ALA A O 1
ATOM 799 N N . ALA A 1 99 ? -12.093 -5.895 10.203 1.00 78.06 99 ALA A N 1
ATOM 800 C CA . ALA A 1 99 ? -12.942 -7.006 10.627 1.00 78.06 99 ALA A CA 1
ATOM 801 C C . ALA A 1 99 ? -13.945 -6.636 11.740 1.00 78.06 99 ALA A C 1
ATOM 803 O O . ALA A 1 99 ? -14.715 -7.503 12.159 1.00 78.06 99 ALA A O 1
ATOM 804 N N . VAL A 1 100 ? -13.902 -5.392 12.233 1.00 61.38 100 VAL A N 1
ATOM 805 C CA . VAL A 1 100 ? -14.757 -4.838 13.298 1.00 61.38 100 VAL A CA 1
ATOM 806 C C . VAL A 1 100 ? -15.858 -3.982 12.690 1.00 61.38 100 VAL A C 1
ATOM 808 O O . VAL A 1 100 ? -17.015 -4.141 13.137 1.00 61.38 100 VAL A O 1
#

Sequence (100 aa):
LPNALNLPDPFTTFKHLCLKRTAQTKDQRILQALMNEELNDDKPSQFLRRLQRLLGGASDDIVESLFFRKLPLPIRTALVPFRDWPLIERAELADQIAAV

pLDDT: mean 77.84, std 12.66, range [41.53, 93.56]

Foldseek 3Di:
DDDDPPDPDPVRVVVVVVVVVVVVQLVVLLVCLQPPQACPPPQLLVSLVVLCVSNPDDDPVSSLVSSLVRDDPVLNVVLVVVVVPDPNVSSVVSSVVVVD